Protein AF-A0A381W9M4-F1 (afdb_monomer_lite)

Secondary structure (DSSP, 8-state):
--------HHHHHHHHS------TT-TT--SSPP-----PPPSSTT-SS---SS----SS----SS----SS----SS----SS-----SSTT-----SS---S----SSTTT--SS-SSSPPP--

Foldseek 3Di:
DDDDPDPPPVVVCVVVDPCVPPQPPPPVGDPDDDDFPDPWDDPDQPTDSDHDPDDDDDPDDDDDPDDDDDPDDDDDPDDDDDPDDDDFDDDPPTDDDDPDDDPDDDDDPDPPDDDDADPVGDDDDD

Structure (mmCIF, N/CA/C/O backbone):
data_AF-A0A381W9M4-F1
#
_entry.id   AF-A0A381W9M4-F1
#
loop_
_atom_site.group_PDB
_atom_site.id
_atom_site.type_symbol
_atom_site.label_atom_id
_atom_site.label_alt_id
_atom_site.label_comp_id
_atom_site.label_asym_id
_atom_site.label_entity_id
_atom_site.label_seq_id
_atom_site.pdbx_PDB_ins_code
_atom_site.Cartn_x
_atom_site.Cartn_y
_atom_site.Cartn_z
_atom_site.occupancy
_atom_site.B_iso_or_equiv
_atom_site.auth_seq_id
_atom_site.auth_comp_id
_atom_site.auth_asym_id
_atom_site.auth_atom_id
_atom_site.pdbx_PDB_model_num
ATOM 1 N N . MET A 1 1 ? 42.063 -13.751 -50.126 1.00 54.97 1 MET A N 1
ATOM 2 C CA . MET A 1 1 ? 40.790 -13.003 -50.161 1.00 54.97 1 MET A CA 1
ATOM 3 C C . MET A 1 1 ? 40.342 -12.799 -48.727 1.00 54.97 1 MET A C 1
ATOM 5 O O . MET A 1 1 ? 40.050 -13.787 -48.069 1.00 54.97 1 MET A O 1
ATOM 9 N N . SER A 1 2 ? 40.372 -11.571 -48.212 1.00 64.75 2 SER A N 1
ATOM 10 C CA . SER A 1 2 ? 39.748 -11.249 -46.926 1.00 64.75 2 SER A CA 1
ATOM 11 C C . SER A 1 2 ? 38.283 -10.903 -47.183 1.00 64.75 2 SER A C 1
ATOM 13 O O . SER A 1 2 ? 37.981 -10.027 -47.992 1.00 64.75 2 SER A O 1
ATOM 15 N N . ALA A 1 3 ? 37.364 -11.623 -46.544 1.00 68.00 3 ALA A N 1
ATOM 16 C CA . ALA A 1 3 ? 35.953 -11.269 -46.576 1.00 68.00 3 ALA A CA 1
ATOM 17 C C . ALA A 1 3 ? 35.733 -10.091 -45.622 1.00 68.00 3 ALA A C 1
ATOM 19 O O . ALA A 1 3 ? 35.957 -10.212 -44.418 1.00 68.00 3 ALA A O 1
ATOM 20 N N . ASN A 1 4 ? 35.318 -8.947 -46.160 1.00 71.75 4 ASN A N 1
ATOM 21 C CA . ASN A 1 4 ? 34.879 -7.822 -45.350 1.00 71.75 4 ASN A CA 1
ATOM 22 C C . ASN A 1 4 ? 33.419 -8.090 -44.965 1.00 71.75 4 ASN A C 1
ATOM 24 O O . ASN A 1 4 ? 32.517 -7.903 -45.781 1.00 71.75 4 ASN A O 1
ATOM 28 N N . VAL A 1 5 ? 33.179 -8.604 -43.758 1.00 69.69 5 VAL A N 1
ATOM 29 C CA . VAL A 1 5 ? 31.812 -8.776 -43.251 1.00 69.69 5 VAL A CA 1
ATOM 30 C C . VAL A 1 5 ? 31.305 -7.397 -42.843 1.00 69.69 5 VAL A C 1
ATOM 32 O O . VAL A 1 5 ? 31.618 -6.901 -41.763 1.00 69.69 5 VAL A O 1
ATOM 35 N N . ALA A 1 6 ? 30.556 -6.750 -43.734 1.00 68.19 6 ALA A N 1
ATOM 36 C CA . ALA A 1 6 ? 29.796 -5.562 -43.383 1.00 68.19 6 ALA A CA 1
ATOM 37 C C . ALA A 1 6 ? 28.669 -5.996 -42.438 1.00 68.19 6 ALA A C 1
ATOM 39 O O . ALA A 1 6 ? 27.721 -6.664 -42.853 1.00 68.19 6 ALA A O 1
ATOM 40 N N . LEU A 1 7 ? 28.797 -5.660 -41.155 1.00 68.69 7 LEU A N 1
ATOM 41 C CA . LEU A 1 7 ? 27.685 -5.764 -40.220 1.00 68.69 7 LEU A CA 1
ATOM 42 C C . LEU A 1 7 ? 26.615 -4.786 -40.718 1.00 68.69 7 LEU A C 1
ATOM 44 O O . LEU A 1 7 ? 26.833 -3.578 -40.731 1.00 68.69 7 LEU A O 1
ATOM 48 N N . THR A 1 8 ? 25.510 -5.321 -41.235 1.00 69.19 8 THR A N 1
ATOM 49 C CA . THR A 1 8 ? 24.374 -4.530 -41.731 1.00 69.19 8 THR A CA 1
ATOM 50 C C . THR A 1 8 ? 23.855 -3.630 -40.607 1.00 69.19 8 THR A C 1
ATOM 52 O O . THR A 1 8 ? 23.901 -4.011 -39.433 1.00 69.19 8 THR A O 1
ATOM 55 N N . ASP A 1 9 ? 23.391 -2.430 -40.973 1.00 65.69 9 ASP A N 1
ATOM 56 C CA . ASP A 1 9 ? 23.010 -1.333 -40.071 1.00 65.69 9 ASP A CA 1
ATOM 57 C C . ASP A 1 9 ? 22.096 -1.735 -38.903 1.00 65.69 9 ASP A C 1
ATOM 59 O O . ASP A 1 9 ? 22.050 -1.043 -37.891 1.00 65.69 9 ASP A O 1
ATOM 63 N N . THR A 1 10 ? 21.393 -2.858 -39.009 1.00 61.00 10 THR A N 1
ATOM 64 C CA . THR A 1 10 ? 20.441 -3.337 -38.014 1.00 61.00 10 THR A CA 1
ATOM 65 C C . THR A 1 10 ? 21.167 -3.999 -36.838 1.00 61.00 10 THR A C 1
ATOM 67 O O . THR A 1 10 ? 20.786 -3.807 -35.685 1.00 61.00 10 THR A O 1
ATOM 70 N N . PHE A 1 11 ? 22.278 -4.699 -37.096 1.00 62.81 11 PHE A N 1
ATOM 71 C CA . PHE A 1 11 ? 23.145 -5.260 -36.051 1.00 62.81 11 PHE A CA 1
ATOM 72 C C . PHE A 1 11 ? 24.103 -4.220 -35.462 1.00 62.81 11 PHE A C 1
ATOM 74 O O . PHE A 1 11 ? 24.480 -4.322 -34.294 1.00 62.81 11 PHE A O 1
ATOM 81 N N . ASP A 1 12 ? 24.476 -3.199 -36.237 1.00 66.69 12 ASP A N 1
ATOM 82 C CA . ASP A 1 12 ? 25.276 -2.085 -35.725 1.00 66.69 12 ASP A CA 1
ATOM 83 C C . ASP A 1 12 ? 24.428 -1.170 -34.830 1.00 66.69 12 ASP A C 1
ATOM 85 O O . ASP A 1 12 ? 24.849 -0.797 -33.741 1.00 66.69 12 ASP A O 1
ATOM 89 N N . GLN A 1 13 ? 23.163 -0.924 -35.188 1.00 62.81 13 GLN A N 1
ATOM 90 C CA . GLN A 1 13 ? 22.212 -0.242 -34.306 1.00 62.81 13 GLN A CA 1
ATOM 91 C C . GLN A 1 13 ? 21.997 -0.984 -32.979 1.00 62.81 13 GLN A C 1
ATOM 93 O O . GLN A 1 13 ? 21.899 -0.332 -31.945 1.00 62.81 13 GLN A O 1
ATOM 98 N N . TRP A 1 14 ? 21.999 -2.320 -32.975 1.00 65.38 14 TRP A N 1
ATOM 99 C CA . TRP A 1 14 ? 21.903 -3.128 -31.752 1.00 65.38 14 TRP A CA 1
ATOM 100 C C . TRP A 1 14 ? 23.134 -3.006 -30.833 1.00 65.38 14 TRP A C 1
ATOM 102 O O . TRP A 1 14 ? 22.998 -3.044 -29.615 1.00 65.38 14 TRP A O 1
ATOM 112 N N . ARG A 1 15 ? 24.329 -2.813 -31.410 1.00 61.97 15 ARG A N 1
ATOM 113 C CA . ARG A 1 15 ? 25.604 -2.644 -30.686 1.00 61.97 15 ARG A CA 1
ATOM 114 C C . ARG A 1 15 ? 25.879 -1.198 -30.252 1.00 61.97 15 ARG A C 1
ATOM 116 O O . ARG A 1 15 ? 26.608 -0.984 -29.288 1.00 61.97 15 ARG A O 1
ATOM 123 N N . VAL A 1 16 ? 25.360 -0.216 -30.992 1.00 63.81 16 VAL A N 1
ATOM 124 C CA . VAL A 1 16 ? 25.710 1.212 -30.854 1.00 63.81 16 VAL A CA 1
ATOM 125 C C . VAL A 1 16 ? 24.607 2.021 -30.155 1.00 63.81 16 VAL A C 1
ATOM 127 O O . VAL A 1 16 ? 24.880 3.088 -29.607 1.00 63.81 16 VAL A O 1
ATOM 130 N N . LYS A 1 17 ? 23.362 1.528 -30.116 1.00 58.25 17 LYS A N 1
ATOM 131 C CA . LYS A 1 17 ? 22.312 2.096 -29.260 1.00 58.25 17 LYS A CA 1
ATOM 132 C C . LYS A 1 17 ? 22.448 1.514 -27.853 1.00 58.25 17 LYS A C 1
ATOM 134 O O . LYS A 1 17 ? 22.657 0.318 -27.684 1.00 58.25 17 LYS A O 1
ATOM 139 N N . THR A 1 18 ? 22.269 2.356 -26.844 1.00 53.34 18 THR A N 1
ATOM 140 C CA . THR A 1 18 ? 22.032 2.010 -25.434 1.00 53.34 18 THR A CA 1
ATOM 141 C C . THR A 1 18 ? 20.713 1.240 -25.265 1.00 53.34 18 THR A C 1
ATOM 143 O O . THR A 1 18 ? 19.809 1.663 -24.551 1.00 53.34 18 THR A O 1
ATOM 146 N N . ASN A 1 19 ? 20.563 0.100 -25.934 1.00 52.28 19 ASN A N 1
ATOM 147 C CA . ASN A 1 19 ? 19.442 -0.798 -25.716 1.00 52.28 19 ASN A CA 1
ATOM 148 C C . ASN A 1 19 ? 19.785 -1.672 -24.510 1.00 52.28 19 ASN A C 1
ATOM 150 O O . ASN A 1 19 ? 20.192 -2.820 -24.643 1.00 52.28 19 ASN A O 1
ATOM 154 N N . GLU A 1 20 ? 19.637 -1.089 -23.322 1.00 56.69 20 GLU A N 1
ATOM 155 C CA . GLU A 1 20 ? 19.808 -1.762 -22.028 1.00 56.69 20 GLU A CA 1
ATOM 156 C C . GLU A 1 20 ? 18.928 -3.024 -21.914 1.00 56.69 20 GLU A C 1
ATOM 158 O O . GLU A 1 20 ? 19.292 -3.981 -21.236 1.00 56.69 20 GLU A O 1
ATOM 163 N N . VAL A 1 21 ? 17.814 -3.085 -22.656 1.00 65.81 21 VAL A N 1
ATOM 164 C CA . VAL A 1 21 ? 16.894 -4.227 -22.666 1.00 65.81 21 VAL A CA 1
ATOM 165 C C . VAL A 1 21 ? 17.038 -5.041 -23.954 1.00 65.81 21 VAL A C 1
ATOM 167 O O . VAL A 1 21 ? 16.233 -4.947 -24.879 1.00 65.81 21 VAL A O 1
ATOM 170 N N . VAL A 1 22 ? 18.055 -5.900 -23.996 1.00 65.88 22 VAL A N 1
ATOM 171 C CA . VAL A 1 22 ? 18.061 -7.101 -24.850 1.00 65.88 22 VAL A CA 1
ATOM 172 C C . VAL A 1 22 ? 18.292 -8.302 -23.943 1.00 65.88 22 VAL A C 1
ATOM 174 O O . VAL A 1 22 ? 19.329 -8.949 -23.969 1.00 65.88 22 VAL A O 1
ATOM 177 N N . VAL A 1 23 ? 17.323 -8.548 -23.063 1.00 63.22 23 VAL A N 1
ATOM 178 C CA . VAL A 1 23 ? 17.382 -9.630 -22.063 1.00 63.22 23 VAL A CA 1
ATOM 179 C C . VAL A 1 23 ? 16.049 -10.388 -22.014 1.00 63.22 23 VAL A C 1
ATOM 181 O O . VAL A 1 23 ? 15.723 -11.044 -21.038 1.00 63.22 23 VAL A O 1
ATOM 184 N N . MET A 1 24 ? 15.233 -10.338 -23.074 1.00 57.78 24 MET A N 1
ATOM 185 C CA . MET A 1 24 ? 13.934 -11.038 -23.085 1.00 57.78 24 MET A CA 1
ATOM 186 C C . MET A 1 24 ? 14.048 -12.568 -23.264 1.00 57.78 24 MET A C 1
ATOM 188 O O . MET A 1 24 ? 13.028 -13.245 -23.328 1.00 57.78 24 MET A O 1
ATOM 192 N N . THR A 1 25 ? 15.263 -13.130 -23.348 1.00 58.38 25 THR A N 1
ATOM 193 C CA . THR A 1 25 ? 15.488 -14.585 -23.504 1.00 58.38 25 THR A CA 1
ATOM 194 C C . THR A 1 25 ? 16.486 -15.194 -22.507 1.00 58.38 25 THR A C 1
ATOM 196 O O . THR A 1 25 ? 16.727 -16.398 -22.560 1.00 58.38 25 THR A O 1
ATOM 199 N N . GLN A 1 26 ? 17.063 -14.409 -21.587 1.00 65.88 26 GLN A N 1
ATOM 200 C CA . GLN A 1 26 ? 18.039 -14.904 -20.604 1.00 65.88 26 GLN A CA 1
ATOM 201 C C . GLN A 1 26 ? 17.344 -15.275 -19.283 1.00 65.88 26 GLN A C 1
ATOM 203 O O . GLN A 1 26 ? 16.865 -14.398 -18.570 1.00 65.88 26 GLN A O 1
ATOM 208 N N . THR A 1 27 ? 17.328 -16.565 -18.933 1.00 71.69 27 THR A N 1
ATOM 209 C CA . THR A 1 27 ? 16.740 -17.078 -17.676 1.00 71.69 27 THR A CA 1
ATOM 210 C C . THR A 1 27 ? 17.409 -16.508 -16.422 1.00 71.69 27 THR A C 1
ATOM 212 O O . THR A 1 27 ? 16.734 -16.276 -15.423 1.00 71.69 27 THR A O 1
ATOM 215 N N . ASP A 1 28 ? 18.714 -16.233 -16.489 1.00 77.81 28 ASP A N 1
ATOM 216 C CA . ASP A 1 28 ? 19.507 -15.736 -15.355 1.00 77.81 28 ASP A CA 1
ATOM 217 C C . ASP A 1 28 ? 19.452 -14.202 -15.199 1.00 77.81 28 ASP A C 1
ATOM 219 O O . ASP A 1 28 ? 20.066 -13.640 -14.292 1.00 77.81 28 ASP A O 1
ATOM 223 N N . GLY A 1 29 ? 18.712 -13.507 -16.072 1.00 76.94 29 GLY A N 1
ATOM 224 C CA . GLY A 1 29 ? 18.563 -12.052 -16.039 1.00 76.94 29 GLY A CA 1
ATOM 225 C C . GLY A 1 29 ? 19.823 -11.284 -16.464 1.00 76.94 29 GLY A C 1
ATOM 226 O O . GLY A 1 29 ? 20.568 -11.714 -17.343 1.00 76.94 29 GLY A O 1
ATOM 227 N N . MET A 1 30 ? 20.031 -10.103 -15.867 1.00 78.38 30 MET A N 1
ATOM 228 C CA . MET A 1 30 ? 21.180 -9.220 -16.110 1.00 78.38 30 MET A CA 1
ATOM 229 C C . MET A 1 30 ? 21.878 -8.864 -14.795 1.00 78.38 30 MET A C 1
ATOM 231 O O . MET A 1 30 ? 21.220 -8.609 -13.791 1.00 78.38 30 MET A O 1
ATOM 235 N N . SER A 1 31 ? 23.210 -8.798 -14.804 1.00 79.75 31 SER A N 1
ATOM 236 C CA . SER A 1 31 ? 23.993 -8.430 -13.611 1.00 79.75 31 SER A CA 1
ATOM 237 C C . SER A 1 31 ? 24.019 -6.923 -13.325 1.00 79.75 31 SER A C 1
ATOM 239 O O . SER A 1 31 ? 24.377 -6.518 -12.222 1.00 79.75 31 SER A O 1
ATOM 241 N N . 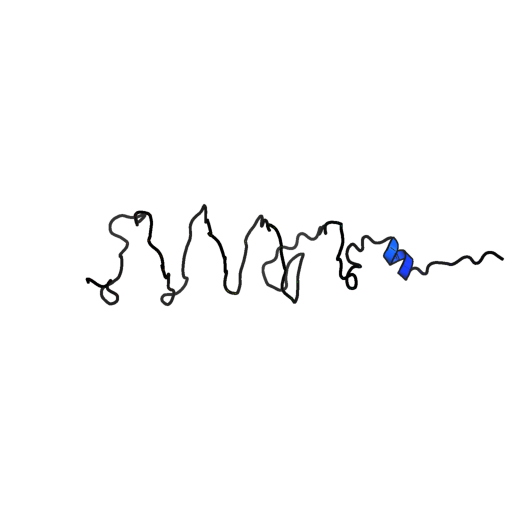ASN A 1 32 ? 23.685 -6.089 -14.316 1.00 81.94 32 ASN A N 1
ATOM 242 C CA . ASN A 1 32 ? 23.697 -4.629 -14.197 1.00 81.94 32 ASN A CA 1
ATOM 243 C C . ASN A 1 32 ? 22.335 -4.091 -13.729 1.00 81.94 32 ASN A C 1
ATOM 245 O O . ASN A 1 32 ? 21.317 -4.769 -13.842 1.00 81.94 32 ASN A O 1
ATOM 249 N N . PHE A 1 33 ? 22.312 -2.856 -13.221 1.00 83.62 33 PHE A N 1
ATOM 250 C CA . PHE A 1 33 ? 21.064 -2.154 -12.905 1.00 83.62 33 PHE A CA 1
ATOM 251 C C . PHE A 1 33 ? 20.400 -1.608 -14.175 1.00 83.62 33 PHE A C 1
ATOM 253 O O . PHE A 1 33 ? 21.084 -1.423 -15.175 1.00 83.62 33 PHE A O 1
ATOM 260 N N . ILE A 1 34 ? 19.092 -1.335 -14.100 1.00 86.25 34 ILE A N 1
ATOM 261 C CA . ILE A 1 34 ? 18.314 -0.653 -15.146 1.00 86.25 34 ILE A CA 1
ATOM 262 C C . ILE A 1 34 ? 18.201 0.831 -14.782 1.00 86.25 34 ILE A C 1
ATOM 264 O O . ILE A 1 34 ? 17.781 1.143 -13.662 1.00 86.25 34 ILE A O 1
ATOM 268 N N . LYS A 1 35 ? 18.538 1.757 -15.692 1.00 87.38 35 LYS A N 1
ATOM 269 C CA . LYS A 1 35 ? 18.366 3.206 -15.465 1.00 87.38 35 LYS A CA 1
ATOM 270 C C . LYS A 1 35 ? 17.462 3.850 -16.504 1.00 87.38 35 LYS A C 1
ATOM 272 O O . LYS A 1 35 ? 17.841 4.063 -17.650 1.00 87.38 35 LYS A O 1
ATOM 277 N N . LEU A 1 36 ? 16.309 4.314 -16.041 1.00 90.06 36 LEU A N 1
ATOM 278 C CA . LEU A 1 36 ? 15.343 5.031 -16.866 1.00 90.06 36 LEU A CA 1
ATOM 279 C C . LEU A 1 36 ? 15.483 6.536 -16.651 1.00 90.06 36 LEU A C 1
ATOM 281 O O . LEU A 1 36 ? 15.592 7.006 -15.520 1.00 90.06 36 LEU A O 1
ATOM 285 N N . LEU A 1 37 ? 15.517 7.284 -17.752 1.00 92.06 37 LEU A N 1
ATOM 286 C CA . LEU A 1 37 ? 15.603 8.750 -17.744 1.00 92.06 37 LEU A CA 1
ATOM 287 C C . LEU A 1 37 ? 14.260 9.423 -18.039 1.00 92.06 37 LEU A C 1
ATOM 289 O O . LEU A 1 37 ? 14.157 10.639 -17.913 1.00 92.06 37 LEU A O 1
ATOM 293 N N . ASP A 1 38 ? 13.255 8.647 -18.450 1.00 94.31 38 ASP A N 1
ATOM 294 C CA . ASP A 1 38 ? 11.899 9.150 -18.636 1.00 94.31 38 ASP A CA 1
ATOM 295 C C . ASP A 1 38 ? 11.333 9.591 -17.277 1.00 94.31 38 ASP A C 1
ATOM 297 O O . ASP A 1 38 ? 11.315 8.822 -16.313 1.00 94.31 38 ASP A O 1
ATOM 301 N N . THR A 1 39 ? 10.913 10.851 -17.200 1.00 96.19 39 THR A N 1
ATOM 302 C CA . THR A 1 39 ? 10.411 11.500 -15.985 1.00 96.19 39 THR A CA 1
ATOM 303 C C . THR A 1 39 ? 8.890 11.427 -15.853 1.00 96.19 39 THR A C 1
ATOM 305 O O . THR A 1 39 ? 8.323 12.041 -14.949 1.00 96.19 39 THR A O 1
ATOM 308 N N . THR A 1 40 ? 8.207 10.700 -16.741 1.00 97.19 40 THR A N 1
ATOM 309 C CA . THR A 1 40 ? 6.751 10.543 -16.707 1.00 97.19 40 THR A CA 1
ATOM 310 C C . THR A 1 40 ? 6.317 9.867 -15.403 1.00 97.19 40 THR A C 1
ATOM 312 O O . THR A 1 40 ? 6.647 8.706 -15.155 1.00 97.19 40 THR A O 1
ATOM 315 N N . ASN A 1 41 ? 5.548 10.584 -14.576 1.00 95.81 41 ASN A N 1
ATOM 316 C CA . ASN A 1 41 ? 4.958 10.038 -13.353 1.00 95.81 41 ASN A CA 1
ATOM 317 C C . ASN A 1 41 ? 3.841 9.031 -13.682 1.00 95.81 41 ASN A C 1
ATOM 319 O O . ASN A 1 41 ? 3.120 9.187 -14.672 1.00 95.81 41 ASN A O 1
ATOM 323 N N . SER A 1 42 ? 3.665 8.022 -12.830 1.00 97.06 42 SER A N 1
ATOM 324 C CA . SER A 1 42 ? 2.544 7.093 -12.929 1.00 97.06 42 SER A CA 1
ATOM 325 C C . SER A 1 42 ? 1.346 7.632 -12.153 1.00 97.06 42 SER A C 1
ATOM 327 O O . SER A 1 42 ? 1.378 7.813 -10.939 1.00 97.06 42 SER A O 1
ATOM 329 N N . THR A 1 43 ? 0.263 7.891 -12.874 1.00 95.81 43 THR A N 1
ATOM 330 C CA . THR A 1 43 ? -1.030 8.317 -12.313 1.00 95.81 43 THR A CA 1
ATOM 331 C C . THR A 1 43 ? -2.124 7.275 -12.545 1.00 95.81 43 THR A C 1
ATOM 333 O O . THR A 1 43 ? -3.239 7.413 -12.042 1.00 95.81 43 THR A O 1
ATOM 336 N N . SER A 1 44 ? -1.805 6.226 -13.308 1.00 96.06 44 SER A N 1
ATOM 337 C CA . SER A 1 44 ? -2.671 5.105 -13.656 1.00 96.06 44 SER A CA 1
ATOM 338 C C . SER A 1 44 ? -1.825 3.880 -14.012 1.00 96.06 44 SER A C 1
ATOM 340 O O . SER A 1 44 ? -0.619 3.977 -14.221 1.00 96.06 44 SER A O 1
ATOM 342 N N . ASN A 1 45 ? -2.478 2.736 -14.177 1.00 95.69 45 ASN A N 1
ATOM 343 C CA . ASN A 1 45 ? -1.852 1.487 -14.615 1.00 95.69 45 ASN A CA 1
ATOM 344 C C . ASN A 1 45 ? -1.297 1.504 -16.056 1.00 95.69 45 ASN A C 1
ATOM 346 O O . ASN A 1 45 ? -0.621 0.556 -16.446 1.00 95.69 45 ASN A O 1
ATOM 350 N N . THR A 1 46 ? -1.560 2.548 -16.846 1.00 96.31 46 THR A N 1
ATOM 351 C CA . THR A 1 46 ? -1.069 2.682 -18.229 1.00 96.31 46 THR A CA 1
ATOM 352 C C . THR A 1 46 ? -0.189 3.915 -18.441 1.00 96.31 46 THR A C 1
ATOM 354 O O . THR A 1 46 ? 0.051 4.299 -19.584 1.00 96.31 46 THR A O 1
ATOM 357 N N . THR A 1 47 ? 0.269 4.570 -17.370 1.00 96.88 47 THR A N 1
ATOM 358 C CA . THR A 1 47 ? 1.179 5.724 -17.438 1.00 96.88 47 THR A CA 1
ATOM 359 C C . THR A 1 47 ? 2.403 5.513 -16.553 1.00 96.88 47 THR A C 1
ATOM 361 O O . THR A 1 47 ? 2.339 4.805 -15.548 1.00 96.88 47 THR A O 1
ATOM 364 N N . GLY A 1 48 ? 3.513 6.153 -16.913 1.00 96.06 48 GLY A N 1
ATOM 365 C CA . GLY A 1 48 ? 4.768 6.104 -16.166 1.00 96.06 48 GLY A CA 1
ATOM 366 C C . GLY A 1 48 ? 5.946 5.644 -17.021 1.00 96.06 48 GLY A C 1
ATOM 367 O O . GLY A 1 48 ? 5.770 5.167 -18.140 1.00 96.06 48 GLY A O 1
ATOM 368 N N . SER A 1 49 ? 7.152 5.773 -16.474 1.00 94.81 49 SER A N 1
ATOM 369 C CA . SER A 1 49 ? 8.395 5.327 -17.116 1.00 94.81 49 SER A CA 1
ATOM 370 C C . SER A 1 49 ? 8.599 3.805 -17.091 1.00 94.81 49 SER A C 1
ATOM 372 O O . SER A 1 49 ? 9.394 3.278 -17.867 1.00 94.81 49 SER A O 1
ATOM 374 N N . ILE A 1 50 ? 7.860 3.088 -16.235 1.00 93.75 50 ILE A N 1
ATOM 375 C CA . ILE A 1 50 ? 7.788 1.621 -16.185 1.00 93.75 50 ILE A CA 1
ATOM 376 C C . ILE A 1 50 ? 6.320 1.207 -16.230 1.00 93.75 50 ILE A C 1
ATOM 378 O O . ILE A 1 50 ? 5.535 1.630 -15.385 1.00 93.75 50 ILE A O 1
ATOM 382 N N . ILE A 1 51 ? 5.966 0.337 -17.177 1.00 95.06 51 ILE A N 1
ATOM 383 C CA . ILE A 1 51 ? 4.645 -0.293 -17.277 1.00 95.06 51 ILE A CA 1
ATOM 384 C C . ILE A 1 51 ? 4.859 -1.792 -17.487 1.00 95.06 51 ILE A C 1
ATOM 386 O O . ILE A 1 51 ? 5.534 -2.201 -18.432 1.00 95.06 51 ILE A O 1
ATOM 390 N N . THR A 1 52 ? 4.273 -2.620 -16.625 1.00 94.38 52 THR A N 1
ATOM 391 C CA . THR A 1 52 ? 4.284 -4.081 -16.763 1.00 94.38 52 THR A CA 1
ATOM 392 C C . THR A 1 52 ? 2.858 -4.590 -16.929 1.00 94.38 52 THR A C 1
ATOM 394 O O . THR A 1 52 ? 1.972 -4.236 -16.159 1.00 94.38 52 THR A O 1
ATOM 397 N N . ALA A 1 53 ? 2.621 -5.445 -17.926 1.00 93.50 53 ALA A N 1
ATOM 398 C CA . ALA A 1 53 ? 1.322 -6.111 -18.078 1.00 93.50 53 ALA A CA 1
ATOM 399 C C . ALA A 1 53 ? 1.092 -7.191 -16.999 1.00 93.50 53 ALA A C 1
ATOM 401 O O . ALA A 1 53 ? -0.048 -7.504 -16.667 1.00 93.50 53 ALA A O 1
ATOM 402 N N . GLY A 1 54 ? 2.182 -7.763 -16.469 1.00 95.38 54 GLY A N 1
ATOM 403 C CA . GLY A 1 54 ? 2.188 -8.680 -15.329 1.00 95.38 54 GLY A CA 1
ATOM 404 C C . GLY A 1 54 ? 2.612 -7.997 -14.025 1.00 95.38 54 GLY A C 1
ATOM 405 O O . GLY A 1 54 ? 2.804 -6.782 -13.974 1.00 95.38 54 GLY A O 1
ATOM 406 N N . GLY A 1 55 ? 2.783 -8.797 -12.971 1.00 94.69 55 GLY A N 1
ATOM 407 C CA . GLY A 1 55 ? 3.283 -8.324 -11.679 1.00 94.69 55 GLY A CA 1
ATOM 408 C C . GLY A 1 55 ? 4.785 -8.029 -11.676 1.00 94.69 55 GLY A C 1
ATOM 409 O O . GLY A 1 55 ? 5.525 -8.446 -12.566 1.00 94.69 55 GLY A O 1
ATOM 410 N N . VAL A 1 56 ? 5.234 -7.346 -10.624 1.00 95.38 56 VAL A N 1
ATOM 411 C CA . VAL A 1 56 ? 6.649 -7.075 -10.354 1.00 95.38 56 VAL A CA 1
ATOM 412 C C . VAL A 1 56 ? 7.038 -7.801 -9.072 1.00 95.38 56 VAL A C 1
ATOM 414 O O . VAL A 1 56 ? 6.454 -7.560 -8.019 1.00 95.38 56 VAL A O 1
ATOM 417 N N . GLY A 1 57 ? 8.019 -8.699 -9.155 1.00 95.19 57 GLY A N 1
ATOM 418 C CA . GLY A 1 57 ? 8.638 -9.308 -7.980 1.00 95.19 57 GLY A CA 1
ATOM 419 C C . GLY A 1 57 ? 9.814 -8.461 -7.500 1.00 95.19 57 GLY A C 1
ATOM 420 O O . GLY A 1 57 ? 10.703 -8.147 -8.289 1.00 95.19 57 GLY A O 1
ATOM 421 N N . ILE A 1 58 ? 9.842 -8.110 -6.214 1.00 96.44 58 ILE A N 1
ATOM 422 C CA . ILE A 1 58 ? 10.929 -7.334 -5.604 1.00 96.44 58 ILE A CA 1
ATOM 423 C C . ILE A 1 58 ? 11.433 -8.113 -4.388 1.00 96.44 58 ILE A C 1
ATOM 425 O O . ILE A 1 58 ? 10.759 -8.196 -3.370 1.00 96.44 58 ILE A O 1
ATOM 429 N N . LEU A 1 59 ? 12.613 -8.729 -4.503 1.00 96.81 59 LEU A N 1
ATOM 430 C CA . LEU A 1 59 ? 13.177 -9.579 -3.442 1.00 96.81 59 LEU A CA 1
ATOM 431 C C . LEU A 1 59 ? 13.683 -8.775 -2.230 1.00 96.81 59 LEU A C 1
ATOM 433 O O . LEU A 1 59 ? 13.804 -9.298 -1.124 1.00 96.81 59 LEU A O 1
ATOM 437 N N . LYS A 1 60 ? 14.060 -7.518 -2.461 1.00 97.00 60 LYS A N 1
ATOM 438 C CA . LYS A 1 60 ? 14.582 -6.589 -1.453 1.00 97.00 60 LYS A CA 1
ATOM 439 C C . LYS A 1 60 ? 13.635 -5.392 -1.327 1.00 97.00 60 LYS A C 1
ATOM 441 O O . LYS A 1 60 ? 12.484 -5.460 -1.736 1.00 97.00 60 LYS A O 1
ATOM 446 N N . SER A 1 61 ? 14.100 -4.303 -0.733 1.00 97.12 61 SER A N 1
ATOM 447 C CA . SER A 1 61 ? 13.284 -3.112 -0.522 1.00 97.12 61 SER A CA 1
ATOM 448 C C . SER A 1 61 ? 12.977 -2.378 -1.829 1.00 97.12 61 SER A C 1
ATOM 450 O O . SER A 1 61 ? 13.837 -2.258 -2.701 1.00 97.12 61 SER A O 1
ATOM 452 N N . ALA A 1 62 ? 11.778 -1.808 -1.908 1.00 97.31 62 ALA A N 1
ATOM 453 C CA . ALA A 1 62 ? 11.447 -0.722 -2.821 1.00 97.31 62 ALA A CA 1
ATOM 454 C C . ALA A 1 62 ? 11.371 0.585 -2.022 1.00 97.31 62 ALA A C 1
ATOM 456 O O . ALA A 1 62 ? 10.864 0.595 -0.901 1.00 97.31 62 ALA A O 1
ATOM 457 N N . VAL A 1 63 ? 11.868 1.684 -2.589 1.00 97.88 63 VAL A N 1
ATOM 458 C CA . VAL A 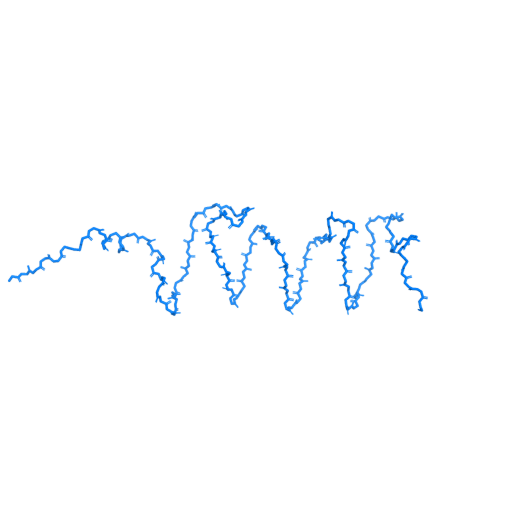1 63 ? 11.754 3.026 -2.002 1.00 97.88 63 VAL A CA 1
ATOM 459 C C . VAL A 1 63 ? 11.013 3.906 -2.997 1.00 97.88 63 VAL A C 1
ATOM 461 O O . VAL A 1 63 ? 11.433 4.023 -4.146 1.00 97.88 63 VAL A O 1
ATOM 464 N N . ILE A 1 64 ? 9.913 4.511 -2.555 1.00 97.38 64 ILE A N 1
ATOM 465 C CA . ILE A 1 64 ? 9.060 5.380 -3.368 1.00 97.38 64 ILE A CA 1
ATOM 466 C C . ILE A 1 64 ? 9.216 6.803 -2.836 1.00 97.38 64 ILE A C 1
ATOM 468 O O . ILE A 1 64 ? 8.971 7.050 -1.659 1.00 97.38 64 ILE A O 1
ATOM 472 N N . GLY A 1 65 ? 9.680 7.721 -3.686 1.00 96.81 65 GLY A N 1
ATOM 473 C CA . GLY A 1 65 ? 9.909 9.116 -3.292 1.00 96.81 65 GLY A CA 1
ATOM 474 C C . GLY A 1 65 ? 8.635 9.964 -3.231 1.00 96.81 65 GLY A C 1
ATOM 475 O O . GLY A 1 65 ? 8.601 10.951 -2.504 1.00 96.81 65 GLY A O 1
ATOM 476 N N . GLU A 1 66 ? 7.603 9.573 -3.981 1.00 96.19 66 GLU A N 1
ATOM 477 C CA . GLU A 1 66 ? 6.298 10.241 -4.014 1.00 96.19 66 GLU A CA 1
ATOM 478 C C . GLU A 1 66 ? 5.186 9.298 -3.511 1.00 96.19 66 GLU A C 1
ATOM 480 O O . GLU A 1 66 ? 5.341 8.607 -2.507 1.00 96.19 66 GLU A O 1
ATOM 485 N N . ASN A 1 67 ? 4.044 9.268 -4.198 1.00 96.50 67 ASN A N 1
ATOM 486 C CA . ASN A 1 67 ? 2.860 8.535 -3.780 1.00 96.50 67 ASN A CA 1
ATOM 487 C C . ASN A 1 67 ? 2.893 7.079 -4.262 1.00 96.50 67 ASN A C 1
ATOM 489 O O . ASN A 1 67 ? 3.208 6.801 -5.418 1.00 96.50 67 ASN A O 1
ATOM 493 N N . LEU A 1 68 ? 2.457 6.159 -3.400 1.00 96.56 68 LEU A N 1
ATOM 494 C CA . LEU A 1 68 ? 2.090 4.798 -3.785 1.00 96.56 68 LEU A CA 1
ATOM 495 C C . LEU A 1 68 ? 0.566 4.712 -3.909 1.00 96.56 68 LEU A C 1
ATOM 497 O O . LEU A 1 68 ? -0.151 4.876 -2.923 1.00 96.56 68 LEU A O 1
ATOM 501 N N . ARG A 1 69 ? 0.063 4.434 -5.116 1.00 96.06 69 ARG A N 1
ATOM 502 C CA . ARG A 1 69 ? -1.363 4.188 -5.361 1.00 96.06 69 ARG A CA 1
ATOM 503 C C . ARG A 1 69 ? -1.603 2.708 -5.634 1.00 96.06 69 ARG A C 1
ATOM 505 O O . ARG A 1 69 ? -1.045 2.152 -6.574 1.00 96.06 69 ARG A O 1
ATOM 512 N N . ILE A 1 70 ? -2.484 2.092 -4.851 1.00 96.25 70 ILE A N 1
ATOM 513 C CA . ILE A 1 70 ? -2.870 0.684 -4.985 1.00 96.25 70 ILE A CA 1
ATOM 514 C C . ILE A 1 70 ? -4.351 0.647 -5.358 1.00 96.25 70 ILE A C 1
ATOM 516 O O . ILE A 1 70 ? -5.182 1.223 -4.666 1.00 96.25 70 ILE A O 1
ATOM 520 N N . HIS A 1 71 ? -4.677 0.020 -6.488 1.00 95.38 71 HIS A N 1
ATOM 521 C CA . HIS A 1 71 ? -6.065 -0.109 -6.951 1.00 95.38 71 HIS A CA 1
ATOM 522 C C . HIS A 1 71 ? -6.803 -1.286 -6.295 1.00 95.38 71 HIS A C 1
ATOM 524 O O . HIS A 1 71 ? -8.028 -1.294 -6.265 1.00 95.38 71 HIS A O 1
ATOM 530 N N . GLY A 1 72 ? -6.055 -2.289 -5.827 1.00 95.44 72 GLY A N 1
ATOM 531 C CA . GLY A 1 72 ? -6.570 -3.427 -5.068 1.00 95.44 72 GLY A CA 1
ATOM 532 C C . GLY A 1 72 ? -6.217 -3.332 -3.584 1.00 95.44 72 GLY A C 1
ATOM 533 O O . GLY A 1 72 ? -6.127 -2.245 -3.021 1.00 95.44 72 GLY A O 1
ATOM 534 N N . ASN A 1 73 ? -5.968 -4.486 -2.968 1.00 96.94 73 ASN A N 1
ATOM 535 C CA . ASN A 1 73 ? -5.620 -4.584 -1.551 1.00 96.94 73 ASN A CA 1
ATOM 536 C C . ASN A 1 73 ? -4.108 -4.437 -1.325 1.00 96.94 73 ASN A C 1
ATOM 538 O O . ASN A 1 73 ? -3.307 -4.903 -2.136 1.00 96.94 73 ASN A O 1
ATOM 542 N N . LEU A 1 74 ? -3.728 -3.866 -0.181 1.00 97.00 74 LEU A N 1
ATOM 543 C CA . LEU A 1 74 ? -2.377 -3.967 0.371 1.00 97.00 74 LEU A CA 1
ATOM 544 C C . LEU A 1 74 ? -2.343 -5.117 1.384 1.00 97.00 74 LEU A C 1
ATOM 546 O O . LEU A 1 74 ? -3.139 -5.132 2.319 1.00 97.00 74 LEU A O 1
ATOM 550 N N . ILE A 1 75 ? -1.429 -6.067 1.196 1.00 97.62 75 ILE A N 1
ATOM 551 C CA . ILE A 1 75 ? -1.175 -7.169 2.131 1.00 97.62 75 ILE A CA 1
ATOM 552 C C . ILE A 1 75 ? 0.275 -7.054 2.594 1.00 97.62 75 ILE A C 1
ATOM 554 O O . ILE A 1 75 ? 1.177 -6.915 1.767 1.00 97.62 75 ILE A O 1
ATOM 558 N N . THR A 1 76 ? 0.494 -7.115 3.905 1.00 97.81 76 THR A N 1
ATOM 559 C CA . THR A 1 76 ? 1.822 -7.096 4.525 1.00 97.81 76 THR A CA 1
ATOM 560 C C . THR A 1 76 ? 1.939 -8.263 5.494 1.00 97.81 76 THR A C 1
ATOM 562 O O . THR A 1 76 ? 1.148 -8.356 6.427 1.00 97.81 76 THR A O 1
ATOM 565 N N . ASP A 1 77 ? 2.922 -9.140 5.285 1.00 97.75 77 ASP A N 1
ATOM 566 C CA . ASP A 1 77 ? 3.136 -10.306 6.159 1.00 97.75 77 ASP A CA 1
ATOM 567 C C . ASP A 1 77 ? 3.694 -9.918 7.540 1.00 97.75 77 ASP A C 1
ATOM 569 O O . ASP A 1 77 ? 3.502 -10.640 8.516 1.00 97.75 77 ASP A O 1
ATOM 573 N N . GLY A 1 78 ? 4.406 -8.789 7.614 1.00 97.12 78 GLY A N 1
ATOM 574 C CA . GLY A 1 78 ? 4.920 -8.209 8.854 1.00 97.12 78 GLY A CA 1
ATOM 575 C C . GLY A 1 78 ? 4.196 -6.923 9.249 1.00 97.12 78 GLY A C 1
ATOM 576 O O . GLY A 1 78 ? 3.134 -6.588 8.721 1.00 97.12 78 GLY A O 1
ATOM 577 N N . ASP A 1 79 ? 4.817 -6.176 10.157 1.00 97.25 79 ASP A N 1
ATOM 578 C CA . ASP A 1 79 ? 4.260 -4.928 10.669 1.00 97.25 79 ASP A CA 1
ATOM 579 C C . ASP A 1 79 ? 4.248 -3.818 9.610 1.00 97.25 79 ASP A C 1
ATOM 581 O O . ASP A 1 79 ? 5.190 -3.646 8.831 1.00 97.25 79 ASP A O 1
ATOM 585 N N . THR A 1 80 ? 3.202 -2.992 9.647 1.00 97.38 80 THR A N 1
ATOM 586 C CA . THR A 1 80 ? 3.141 -1.724 8.915 1.00 97.38 80 THR A CA 1
ATOM 587 C C . THR A 1 80 ? 3.265 -0.569 9.901 1.00 97.38 80 THR A C 1
ATOM 589 O O . THR A 1 80 ? 2.460 -0.437 10.818 1.00 97.38 80 THR A O 1
ATOM 592 N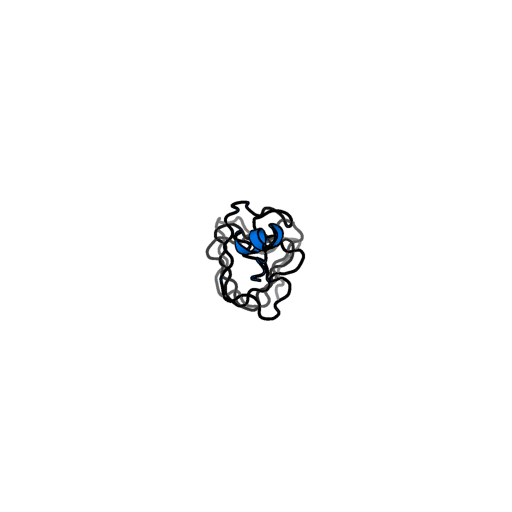 N . THR A 1 81 ? 4.257 0.299 9.698 1.00 97.69 81 THR A N 1
ATOM 593 C CA . THR A 1 81 ? 4.413 1.550 10.457 1.00 97.69 81 THR A CA 1
ATOM 594 C C . THR A 1 81 ? 4.074 2.741 9.567 1.00 97.69 81 THR A C 1
ATOM 596 O O . THR A 1 81 ? 4.641 2.886 8.487 1.00 97.69 81 THR A O 1
ATOM 599 N N . ILE A 1 82 ? 3.183 3.618 10.034 1.00 97.38 82 ILE A N 1
ATOM 600 C CA . ILE A 1 82 ? 2.825 4.873 9.362 1.00 97.38 82 ILE A CA 1
ATOM 601 C C . ILE A 1 82 ? 3.248 6.022 10.271 1.00 97.38 82 ILE A C 1
ATOM 603 O O . ILE A 1 82 ? 2.645 6.253 11.312 1.00 97.38 82 ILE A O 1
ATOM 607 N N . SER A 1 83 ? 4.304 6.737 9.881 1.00 97.50 83 SER A N 1
ATOM 608 C CA . SER A 1 83 ? 4.857 7.840 10.683 1.00 97.50 83 SER A CA 1
ATOM 609 C C . SER A 1 83 ? 3.976 9.094 10.694 1.00 97.50 83 SER A C 1
ATOM 611 O O . SER A 1 83 ? 4.184 9.982 11.516 1.00 97.50 83 SER A O 1
ATOM 613 N N . GLY A 1 84 ? 3.050 9.199 9.736 1.00 96.75 84 GLY A N 1
ATOM 614 C CA . GLY A 1 84 ? 2.100 10.300 9.610 1.00 96.75 84 GLY A CA 1
ATOM 615 C C . GLY A 1 84 ? 0.695 9.921 10.075 1.00 96.75 84 GLY A C 1
ATOM 616 O O . GLY A 1 84 ? 0.503 9.029 10.895 1.00 96.75 84 GLY A O 1
ATOM 617 N N . ASN A 1 85 ? -0.301 10.601 9.513 1.00 96.81 85 ASN A N 1
ATOM 618 C CA . ASN A 1 85 ? -1.704 10.306 9.785 1.00 96.81 85 ASN A CA 1
ATOM 619 C C . ASN A 1 85 ? -2.180 9.096 8.975 1.00 96.81 85 ASN A C 1
ATOM 621 O O . ASN A 1 85 ? -1.747 8.883 7.842 1.00 96.81 85 ASN A O 1
ATOM 625 N N . LEU A 1 86 ? -3.143 8.371 9.536 1.00 96.19 86 LEU A N 1
ATOM 626 C CA . LEU A 1 86 ? -3.860 7.291 8.874 1.00 96.19 86 LEU A CA 1
ATOM 627 C C . LEU A 1 86 ? -5.353 7.615 8.864 1.00 96.19 86 LEU A C 1
ATOM 629 O O . LEU A 1 86 ? -5.923 7.975 9.892 1.00 96.19 86 LEU A O 1
ATOM 633 N N . ILE A 1 87 ? -5.967 7.502 7.691 1.00 95.19 87 ILE A N 1
ATOM 634 C CA . ILE A 1 87 ? -7.404 7.673 7.482 1.00 95.19 87 ILE A CA 1
ATOM 635 C C . ILE A 1 87 ? -7.919 6.352 6.919 1.00 95.19 87 ILE A C 1
ATOM 637 O O . ILE A 1 87 ? -7.403 5.876 5.909 1.00 95.19 87 ILE A O 1
ATOM 641 N N . PHE A 1 88 ? -8.914 5.766 7.580 1.00 94.69 88 PHE A N 1
ATOM 642 C CA . PHE A 1 88 ? -9.603 4.571 7.106 1.00 94.69 88 PHE A CA 1
ATOM 643 C C . PHE A 1 88 ? -11.000 4.927 6.615 1.00 94.69 88 PHE A C 1
ATOM 645 O O . PHE A 1 88 ? -11.724 5.657 7.293 1.00 94.69 88 PHE A O 1
ATOM 652 N N . GLY A 1 89 ? -11.363 4.341 5.477 1.00 91.69 89 GLY A N 1
ATOM 653 C CA . GLY A 1 89 ? -12.679 4.458 4.872 1.00 91.69 89 GLY A CA 1
ATOM 654 C C . GLY A 1 89 ? -12.926 5.760 4.107 1.00 91.69 89 GLY A C 1
ATOM 655 O O . GLY A 1 89 ? -12.335 6.806 4.376 1.00 91.69 89 GLY A O 1
ATOM 656 N N . ASP A 1 90 ? -13.815 5.667 3.132 1.00 93.19 90 ASP A N 1
ATOM 657 C CA . ASP A 1 90 ? -14.386 6.743 2.328 1.00 93.19 90 ASP A CA 1
ATOM 658 C C . ASP A 1 90 ? -15.925 6.648 2.211 1.00 93.19 90 ASP A C 1
ATOM 660 O O . ASP A 1 90 ? -16.570 7.527 1.633 1.00 93.19 90 ASP A O 1
ATOM 664 N N . ALA A 1 91 ? -16.530 5.628 2.820 1.00 93.25 91 ALA A N 1
ATOM 665 C CA . ALA A 1 91 ? -17.946 5.326 2.815 1.00 93.25 91 ALA A CA 1
ATOM 666 C C . ALA A 1 91 ? -18.440 4.895 4.207 1.00 93.25 91 ALA A C 1
ATOM 668 O O . ALA A 1 91 ? -17.707 4.433 5.077 1.00 93.25 91 ALA A O 1
ATOM 669 N N . THR A 1 92 ? -19.754 4.994 4.420 1.00 86.38 92 THR A N 1
ATOM 670 C CA . THR A 1 92 ? -20.390 4.551 5.679 1.00 86.38 92 THR A CA 1
ATOM 671 C C . THR A 1 92 ? -20.379 3.032 5.870 1.00 86.38 92 THR A C 1
ATOM 673 O O . THR A 1 92 ? -20.710 2.548 6.948 1.00 86.38 92 THR A O 1
ATOM 676 N N . THR A 1 93 ? -20.019 2.282 4.830 1.00 91.81 93 THR A N 1
ATOM 677 C CA . THR A 1 93 ? -19.926 0.819 4.828 1.00 91.81 93 THR A CA 1
ATOM 678 C C . THR A 1 93 ? -18.553 0.295 5.234 1.00 91.81 93 THR A C 1
ATOM 680 O O . THR A 1 93 ? -18.390 -0.919 5.355 1.00 91.81 93 THR A O 1
ATOM 683 N N . ASP A 1 94 ? -17.565 1.171 5.406 1.00 94.19 94 ASP A N 1
ATOM 684 C CA . ASP A 1 94 ? -16.208 0.744 5.721 1.00 94.19 94 ASP A CA 1
ATOM 685 C C . ASP A 1 94 ? -16.082 0.215 7.140 1.00 94.19 94 ASP A C 1
ATOM 687 O O . ASP A 1 94 ? -16.814 0.595 8.055 1.00 94.19 94 ASP A O 1
ATOM 691 N N . GLN A 1 95 ? -15.115 -0.679 7.321 1.00 93.88 95 GLN A N 1
ATOM 692 C CA . GLN A 1 95 ? -14.850 -1.315 8.599 1.00 93.88 95 GLN A CA 1
ATOM 693 C C . GLN A 1 95 ? -13.359 -1.325 8.901 1.00 93.88 95 GLN A C 1
ATOM 695 O O . GLN A 1 95 ? -12.524 -1.517 8.018 1.00 93.88 95 GLN A O 1
ATOM 700 N N . VAL A 1 96 ? -13.048 -1.190 10.189 1.00 95.12 96 VAL A N 1
ATOM 701 C CA . VAL A 1 96 ? -11.728 -1.478 10.745 1.00 95.12 96 VAL A CA 1
ATOM 702 C C . VAL A 1 96 ? -11.896 -2.630 11.724 1.00 95.12 96 VAL A C 1
ATOM 704 O O . VAL A 1 96 ? -12.631 -2.519 12.704 1.00 95.12 96 VAL A O 1
ATOM 707 N N . THR A 1 97 ? -11.240 -3.753 11.446 1.00 95.56 97 THR A N 1
ATOM 708 C CA . THR A 1 97 ? -11.259 -4.932 12.314 1.00 95.56 97 THR A CA 1
ATOM 709 C C . THR A 1 97 ? -9.933 -5.044 13.045 1.00 95.56 97 THR A C 1
ATOM 711 O O . THR A 1 97 ? -8.882 -5.151 12.420 1.00 95.56 97 THR A O 1
ATOM 714 N N . PHE A 1 98 ? -9.994 -5.073 14.373 1.00 95.50 98 PHE A N 1
ATOM 715 C CA . PHE A 1 98 ? -8.850 -5.358 15.228 1.00 95.50 98 PHE A CA 1
ATOM 716 C C . PHE A 1 98 ? -8.989 -6.782 15.760 1.00 95.50 98 PHE A C 1
ATOM 718 O O . PHE A 1 98 ? -9.913 -7.082 16.510 1.00 95.50 98 PHE A O 1
ATOM 725 N N . THR A 1 99 ? -8.092 -7.675 15.347 1.00 96.88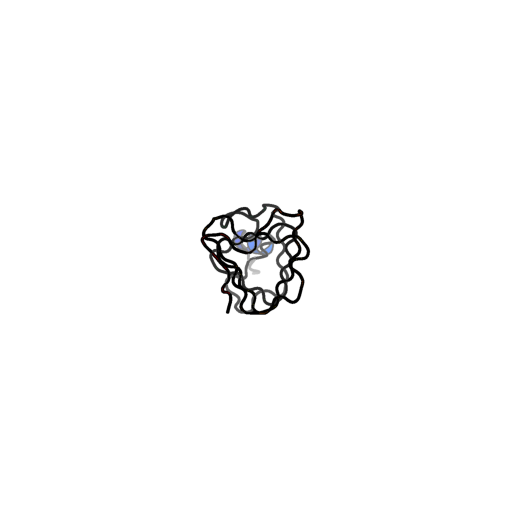 99 THR A N 1
ATOM 726 C CA . THR A 1 99 ? -8.010 -9.051 15.873 1.00 96.88 99 THR A CA 1
ATOM 727 C C . THR A 1 99 ? -7.035 -9.172 17.045 1.00 96.88 99 THR A C 1
ATOM 729 O O . THR A 1 99 ? -6.856 -10.259 17.586 1.00 96.88 99 THR A O 1
ATOM 732 N N . ALA A 1 100 ? -6.372 -8.070 17.394 1.00 96.00 100 A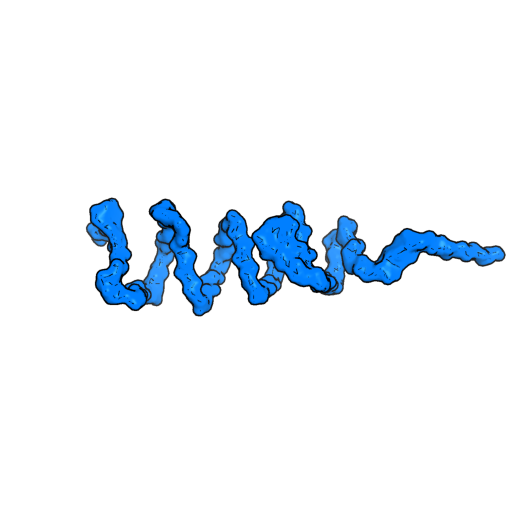LA A N 1
ATOM 733 C CA . ALA A 1 100 ? -5.394 -7.947 18.462 1.00 96.00 100 ALA A CA 1
ATOM 734 C C . ALA A 1 100 ? -5.729 -6.731 19.334 1.00 96.00 100 ALA A C 1
ATOM 736 O O . ALA A 1 100 ? -6.584 -5.912 18.981 1.00 96.00 100 ALA A O 1
ATOM 737 N N . ASP A 1 101 ? -5.030 -6.617 20.458 1.00 97.19 101 ASP A N 1
ATOM 738 C CA . ASP A 1 101 ? -5.254 -5.553 21.427 1.00 97.19 101 ASP A CA 1
ATOM 739 C C . ASP A 1 101 ? -4.684 -4.207 20.964 1.00 97.19 101 ASP A C 1
ATOM 741 O O . ASP A 1 101 ? -3.649 -4.121 20.298 1.00 97.19 101 ASP A O 1
ATOM 745 N N . ILE A 1 102 ? -5.342 -3.128 21.387 1.00 96.38 102 ILE A N 1
ATOM 746 C CA . ILE A 1 102 ? -4.833 -1.766 21.232 1.00 96.38 102 ILE A CA 1
ATOM 747 C C . ILE A 1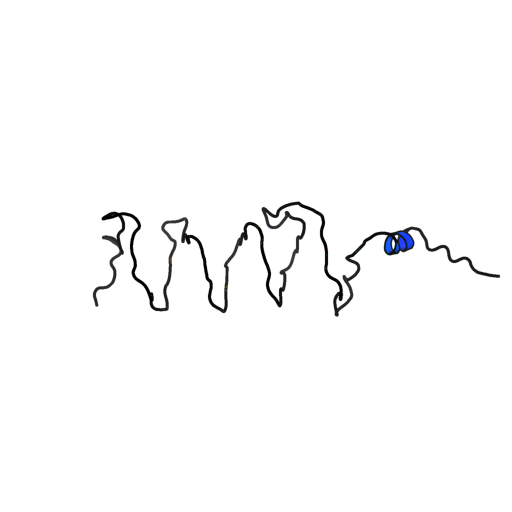 102 ? -3.918 -1.474 22.424 1.00 96.38 102 ILE A C 1
ATOM 749 O O . ILE A 1 102 ? -4.377 -1.329 23.555 1.00 96.38 102 ILE A O 1
ATOM 753 N N . ASN A 1 103 ? -2.617 -1.346 22.171 1.00 95.88 103 ASN A N 1
ATOM 754 C CA . ASN A 1 103 ? -1.606 -1.116 23.211 1.00 95.88 103 ASN A CA 1
ATOM 755 C C . ASN A 1 103 ? -1.429 0.377 23.587 1.00 95.88 103 ASN A C 1
ATOM 757 O O . ASN A 1 103 ? -0.360 0.804 24.022 1.00 95.88 103 ASN A O 1
ATOM 761 N N . SER A 1 104 ? -2.449 1.211 23.366 1.00 96.44 104 SER A N 1
ATOM 762 C CA . SER A 1 104 ? -2.404 2.649 23.655 1.00 96.44 104 SER A CA 1
ATOM 763 C C . SER A 1 104 ? -3.791 3.236 23.903 1.00 96.44 104 SER A C 1
ATOM 765 O O . SER A 1 104 ? -4.808 2.673 23.507 1.00 96.44 104 SER A O 1
ATOM 767 N N . SER A 1 105 ? -3.837 4.419 24.510 1.00 96.88 105 SER A N 1
ATOM 768 C CA . SER A 1 105 ? -5.085 5.159 24.708 1.00 96.88 105 SER A CA 1
ATOM 769 C C . SER A 1 105 ? -5.705 5.622 23.385 1.00 96.88 105 SER A C 1
ATOM 771 O O . SER A 1 105 ? -4.999 6.063 22.479 1.00 96.88 105 SER A O 1
ATOM 773 N N . LEU A 1 106 ? -7.038 5.615 23.315 1.00 95.31 106 LEU A N 1
ATOM 774 C CA . LEU A 1 106 ? -7.810 6.278 22.262 1.00 95.31 106 LEU A CA 1
ATOM 775 C C . LEU A 1 106 ? -8.143 7.707 22.711 1.00 95.31 106 LEU A C 1
ATOM 777 O O . LEU A 1 106 ? -8.995 7.903 23.575 1.00 95.31 106 LEU A O 1
ATOM 781 N N . ILE A 1 107 ? -7.449 8.705 22.156 1.00 95.50 107 ILE A N 1
ATOM 782 C CA . ILE A 1 107 ? -7.581 10.116 22.556 1.00 95.50 107 ILE A CA 1
ATOM 783 C C . ILE A 1 107 ? -8.019 10.951 21.339 1.00 95.50 107 ILE A C 1
ATOM 785 O O . ILE A 1 107 ? -7.248 11.061 20.384 1.00 95.50 107 ILE A O 1
ATOM 789 N N . PRO A 1 108 ? -9.226 11.552 21.333 1.00 96.50 108 PRO A N 1
ATOM 790 C CA . PRO A 1 108 ? -9.665 12.415 20.238 1.00 96.50 108 PRO A CA 1
ATOM 791 C C . PRO A 1 108 ? -8.923 13.760 20.222 1.00 96.50 108 PRO A C 1
ATOM 793 O O . PRO A 1 108 ? -8.518 14.277 21.260 1.00 96.50 108 PRO A O 1
ATOM 796 N N . ASN A 1 109 ? -8.822 14.382 19.043 1.00 95.19 109 ASN A N 1
ATOM 797 C CA . ASN A 1 109 ? -8.209 15.709 18.879 1.00 95.19 109 ASN A CA 1
ATOM 798 C C . ASN A 1 109 ? -9.133 16.883 19.266 1.00 95.19 109 ASN A C 1
ATOM 800 O O . ASN A 1 109 ? -8.692 18.031 19.269 1.00 95.19 109 ASN A O 1
ATOM 804 N N . SER A 1 110 ? -10.406 16.610 19.567 1.00 97.31 110 SER A N 1
ATOM 805 C CA . SER A 1 110 ? -11.398 17.607 19.963 1.00 97.31 110 SER A CA 1
ATOM 806 C C . SER A 1 110 ? -12.254 17.093 21.113 1.00 97.31 110 SER A C 1
ATOM 808 O O . SER A 1 110 ? -12.685 15.936 21.129 1.00 97.31 110 SER A O 1
ATOM 810 N N . ASN A 1 111 ? -12.494 17.969 22.085 1.00 95.69 111 ASN A N 1
ATOM 811 C CA . ASN A 1 111 ? -13.205 17.631 23.307 1.00 95.69 111 ASN A CA 1
ATOM 812 C C . ASN A 1 111 ? -14.714 17.491 23.054 1.00 95.69 111 ASN A C 1
ATOM 814 O O . ASN A 1 111 ? -15.319 18.378 22.456 1.00 95.69 111 ASN A O 1
ATOM 818 N N . ASN A 1 112 ? -15.327 16.417 23.562 1.00 94.12 112 ASN A N 1
ATOM 819 C CA . ASN A 1 112 ? -16.769 16.138 23.468 1.00 94.12 112 ASN A CA 1
ATOM 820 C C . ASN A 1 112 ? -17.348 16.065 22.034 1.00 94.12 112 ASN A C 1
ATOM 822 O O . ASN A 1 112 ? -18.517 16.394 21.837 1.00 94.12 112 ASN A O 1
ATOM 826 N N . VAL A 1 113 ? -16.560 15.646 21.032 1.00 95.88 113 VAL A N 1
ATOM 827 C CA . VAL A 1 113 ? -17.022 15.555 19.626 1.00 95.88 113 VAL A CA 1
ATOM 828 C C . VAL A 1 113 ? -17.218 14.119 19.132 1.00 95.88 113 VAL A C 1
ATOM 830 O O . VAL A 1 113 ? -18.167 13.854 18.397 1.00 95.88 113 VAL A O 1
ATOM 833 N N . PHE A 1 114 ? -16.332 13.191 19.498 1.00 95.38 114 PHE A N 1
ATOM 834 C CA . PHE A 1 114 ? -16.289 11.860 18.887 1.00 95.38 114 PHE A CA 1
ATOM 835 C C . PHE A 1 114 ? -16.864 10.782 19.803 1.00 95.38 114 PHE A C 1
ATOM 837 O O . PHE A 1 114 ? -16.553 10.735 20.992 1.00 95.38 114 PHE A O 1
ATOM 844 N N . ASN A 1 115 ? -17.671 9.896 19.219 1.00 93.94 115 ASN A N 1
ATOM 845 C CA . ASN A 1 115 ? -18.298 8.777 19.913 1.00 93.94 115 ASN A CA 1
ATOM 846 C C . ASN A 1 115 ? -17.556 7.468 19.628 1.00 93.94 115 ASN A C 1
ATOM 848 O O . ASN A 1 115 ? -17.035 7.264 18.532 1.00 93.94 115 ASN A O 1
ATOM 852 N N . ILE A 1 116 ? -17.594 6.549 20.591 1.00 92.88 116 ILE A N 1
ATOM 853 C CA . ILE A 1 116 ? -17.262 5.137 20.389 1.00 92.88 116 ILE A CA 1
ATOM 854 C C . ILE A 1 116 ? -18.598 4.378 20.319 1.00 92.88 116 ILE A C 1
ATOM 856 O O . ILE A 1 116 ? -19.245 4.152 21.339 1.00 92.88 116 ILE A O 1
ATOM 860 N N . GLY A 1 117 ? -19.038 4.039 19.101 1.00 91.94 117 GLY A N 1
ATOM 861 C CA . GLY A 1 117 ? -20.390 3.521 18.826 1.00 91.94 117 GLY A CA 1
ATOM 862 C C . GLY A 1 117 ? -21.452 4.619 18.638 1.00 91.94 117 GLY A C 1
ATOM 863 O O . GLY A 1 117 ? -21.145 5.811 18.619 1.00 91.94 117 GLY A O 1
ATOM 864 N N . ASN A 1 118 ? -22.715 4.224 18.457 1.00 91.69 118 ASN A N 1
ATOM 865 C CA . ASN A 1 118 ? -23.877 5.118 18.346 1.00 91.69 118 ASN A CA 1
ATOM 866 C C . ASN A 1 118 ? -25.169 4.436 18.861 1.00 91.69 118 ASN A C 1
ATOM 868 O O . ASN A 1 118 ? -25.138 3.286 19.289 1.00 91.69 118 ASN A O 1
ATOM 872 N N . THR A 1 119 ? -26.321 5.117 18.812 1.00 93.94 119 THR A N 1
ATOM 873 C CA . THR A 1 119 ? -27.602 4.607 19.357 1.00 93.94 119 THR A CA 1
ATOM 874 C C . THR A 1 119 ? -28.171 3.379 18.640 1.00 93.94 119 THR A C 1
ATOM 876 O O . THR A 1 119 ? -29.020 2.691 19.199 1.00 93.94 119 THR A O 1
ATOM 879 N N . THR A 1 120 ? -27.718 3.099 17.418 1.00 93.69 120 THR A N 1
ATOM 880 C CA . THR A 1 120 ? -28.092 1.910 16.632 1.00 93.69 120 THR A CA 1
ATOM 881 C C . THR A 1 120 ? -26.995 0.843 16.605 1.00 93.69 120 THR A C 1
ATOM 883 O O . THR A 1 120 ? -27.272 -0.309 16.290 1.00 93.69 120 THR A O 1
ATOM 886 N N . MET A 1 121 ? -25.759 1.216 16.948 1.00 92.56 121 MET A N 1
ATOM 887 C CA . MET A 1 121 ? -24.563 0.375 16.905 1.00 92.56 121 MET A CA 1
ATOM 888 C C . MET A 1 121 ? -23.800 0.534 18.216 1.00 92.56 121 MET A C 1
ATOM 890 O O . MET A 1 121 ? -22.901 1.369 18.353 1.00 92.56 121 MET A O 1
ATOM 894 N N . LEU A 1 122 ? -24.217 -0.250 19.200 1.00 92.62 122 LEU A N 1
ATOM 895 C CA . LEU A 1 122 ? -23.652 -0.243 20.539 1.00 92.62 122 LEU A CA 1
ATOM 896 C C . LEU A 1 122 ? -22.510 -1.253 20.619 1.00 92.62 122 LEU A C 1
ATOM 898 O O . LEU A 1 122 ? -22.587 -2.338 20.040 1.00 92.62 122 LEU A O 1
ATOM 902 N N . TRP A 1 123 ? -21.481 -0.921 21.391 1.00 91.81 123 TRP A N 1
ATOM 903 C CA . TRP A 1 123 ? -20.534 -1.932 21.842 1.00 91.81 123 TRP A CA 1
ATOM 904 C C . TRP A 1 123 ? -21.228 -2.864 22.829 1.00 91.81 123 TRP A C 1
ATOM 906 O O . TRP A 1 123 ? -22.059 -2.429 23.632 1.00 91.81 123 TRP A O 1
ATOM 916 N N . ALA A 1 124 ? -20.905 -4.152 22.751 1.00 90.81 124 ALA A N 1
ATOM 917 C CA . ALA A 1 124 ? -21.443 -5.128 23.681 1.00 90.81 124 ALA A CA 1
ATOM 918 C C . ALA A 1 124 ? -20.995 -4.788 25.112 1.00 90.81 124 ALA A C 1
ATOM 920 O O . ALA A 1 124 ? -19.828 -4.487 25.350 1.00 90.81 124 ALA A O 1
ATOM 921 N N . ASN A 1 125 ? -21.936 -4.845 26.052 1.00 75.56 125 ASN A N 1
ATOM 922 C CA . ASN A 1 125 ? -21.669 -4.748 27.482 1.00 75.56 125 ASN A CA 1
ATOM 923 C C . ASN A 1 125 ? -21.832 -6.150 28.074 1.00 75.56 125 ASN A C 1
ATOM 925 O O . ASN A 1 125 ? -22.929 -6.512 28.502 1.00 75.56 125 ASN A O 1
ATOM 929 N N . THR A 1 126 ? -20.786 -6.966 27.968 1.00 57.28 126 THR A N 1
ATOM 930 C CA . THR A 1 126 ? -20.737 -8.312 28.558 1.00 57.28 126 THR A CA 1
ATOM 931 C C . THR A 1 126 ? -19.872 -8.311 29.796 1.00 57.28 126 THR A C 1
ATOM 933 O O . THR A 1 126 ? -18.733 -7.807 29.675 1.00 57.28 126 THR A O 1
#

pLDDT: mean 87.18, std 13.68, range [52.28, 97.88]

Radius of gyration: 26.63 Å; chains: 1; bounding box: 69×35×79 Å

Sequence (126 aa):
MSANVALTDTFDQWRVKTNEVVVMTQTDGMSNFIKLLDTTNSTSNTTGSIITAGGVGILKSAVIGENLRIHGNLITDGDTTISGNLIFGDATTDQVTFTADINSSLIPNSNNVFNIGNTTMLWANT

Organism: NCBI:txid408172